Protein AF-A0A7J0EQG4-F1 (afdb_monomer_lite)

Structure (mmCIF, N/CA/C/O backbone):
data_AF-A0A7J0EQG4-F1
#
_entry.id   AF-A0A7J0EQG4-F1
#
loop_
_atom_site.group_PDB
_atom_site.id
_atom_site.type_symbol
_atom_site.label_atom_id
_atom_site.label_alt_id
_atom_site.label_comp_id
_atom_site.label_asym_id
_atom_site.label_entity_id
_atom_site.label_seq_id
_atom_site.pdbx_PDB_ins_code
_atom_site.Cartn_x
_atom_site.Cartn_y
_atom_site.Cartn_z
_atom_site.occupancy
_atom_site.B_iso_or_equiv
_atom_site.auth_seq_id
_atom_site.auth_comp_id
_atom_site.auth_asym_id
_atom_site.auth_atom_id
_atom_site.pdbx_PDB_model_num
ATOM 1 N N . MET A 1 1 ? -15.207 -8.914 6.798 1.00 36.28 1 MET A N 1
ATOM 2 C CA . MET A 1 1 ? -14.571 -8.336 8.001 1.00 36.28 1 MET A CA 1
ATOM 3 C C . MET A 1 1 ? -14.827 -9.300 9.142 1.00 36.28 1 MET A C 1
ATOM 5 O O . MET A 1 1 ? -15.982 -9.476 9.498 1.00 36.28 1 MET A O 1
ATOM 9 N N . GLY A 1 2 ? -13.796 -9.992 9.625 1.00 44.94 2 GLY A N 1
ATOM 10 C CA . GLY A 1 2 ? -13.895 -10.775 10.856 1.00 44.94 2 GLY A CA 1
ATOM 11 C C . GLY A 1 2 ? -13.627 -9.841 12.026 1.00 44.94 2 GLY A C 1
ATOM 12 O O . GLY A 1 2 ? -12.638 -9.114 11.999 1.00 44.94 2 GLY A O 1
ATOM 13 N N . VAL A 1 3 ? -14.530 -9.791 12.998 1.00 43.06 3 VAL A N 1
ATOM 14 C CA . VAL A 1 3 ? -14.283 -9.074 14.251 1.00 43.06 3 VAL A CA 1
ATOM 15 C C . VAL A 1 3 ? -13.386 -9.984 15.086 1.00 43.06 3 VAL A C 1
ATOM 17 O O . VAL A 1 3 ? -13.856 -10.995 15.597 1.00 43.06 3 VAL A O 1
ATOM 20 N N . SER A 1 4 ? -12.089 -9.689 15.123 1.00 55.03 4 SER A N 1
ATOM 21 C CA . SER A 1 4 ? -11.137 -10.343 16.028 1.00 55.03 4 SER A CA 1
ATOM 22 C C . SER A 1 4 ? -11.223 -9.667 17.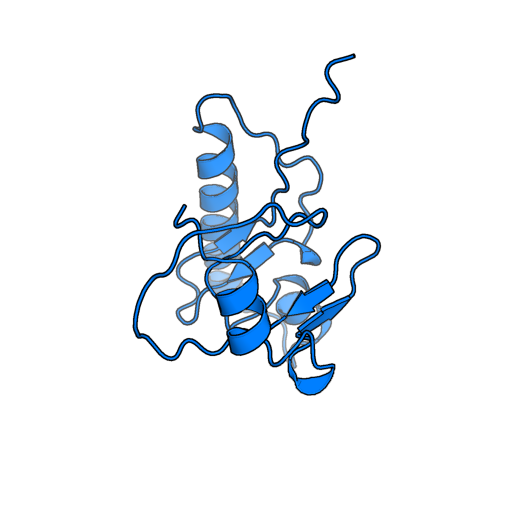393 1.00 55.03 4 SER A C 1
ATOM 24 O O . SER A 1 4 ? -11.378 -8.443 17.449 1.00 55.03 4 SER A O 1
ATOM 26 N N . ASP A 1 5 ? -11.144 -10.440 18.473 1.00 65.94 5 ASP A N 1
ATOM 27 C CA . ASP A 1 5 ? -11.127 -9.872 19.820 1.00 65.94 5 ASP A CA 1
ATOM 28 C C . ASP A 1 5 ? -9.845 -9.049 20.034 1.00 65.94 5 ASP A C 1
ATOM 30 O O . ASP A 1 5 ? -8.777 -9.385 19.516 1.00 65.94 5 ASP A O 1
ATOM 34 N N . TYR A 1 6 ? -9.942 -7.944 20.769 1.00 65.25 6 TYR A N 1
ATOM 35 C CA . TYR A 1 6 ? -8.825 -7.023 20.973 1.00 65.25 6 TYR A CA 1
ATOM 36 C C . TYR A 1 6 ? -7.682 -7.695 21.750 1.00 65.25 6 TYR A C 1
ATOM 38 O O . TYR A 1 6 ? -6.511 -7.491 21.432 1.00 65.25 6 TYR A O 1
ATOM 46 N N . GLU A 1 7 ? -8.020 -8.566 22.703 1.00 65.94 7 GLU A N 1
ATOM 47 C CA . GLU A 1 7 ? -7.050 -9.377 23.447 1.00 65.94 7 GLU A CA 1
ATOM 48 C C . GLU A 1 7 ? -6.329 -10.389 22.540 1.00 65.94 7 GLU A C 1
ATOM 50 O O . GLU A 1 7 ? -5.113 -10.567 22.635 1.00 65.94 7 GLU A O 1
ATOM 55 N N . GLU A 1 8 ? -7.041 -11.006 21.589 1.00 69.62 8 GLU A N 1
ATOM 56 C CA . GLU A 1 8 ? -6.432 -11.900 20.596 1.00 69.62 8 GLU A CA 1
ATOM 57 C C . GLU A 1 8 ? -5.441 -11.133 19.708 1.00 69.62 8 GLU A C 1
ATOM 59 O O . GLU A 1 8 ? -4.361 -11.638 19.382 1.00 69.62 8 GLU A O 1
ATOM 64 N N . LEU A 1 9 ? -5.766 -9.883 19.363 1.00 69.62 9 LEU A N 1
ATOM 65 C CA . LEU A 1 9 ? -4.866 -9.006 18.621 1.00 69.62 9 LEU A CA 1
ATOM 66 C C . LEU A 1 9 ? -3.625 -8.648 19.428 1.00 69.62 9 LEU A C 1
ATOM 68 O O . LEU A 1 9 ? -2.526 -8.750 18.883 1.00 69.62 9 LEU A O 1
ATOM 72 N N . GLU A 1 10 ? -3.772 -8.291 20.705 1.00 71.25 10 GLU A N 1
ATOM 73 C CA . GLU A 1 10 ? -2.644 -8.026 21.601 1.00 71.25 10 GLU A CA 1
ATOM 74 C C . GLU A 1 10 ? -1.714 -9.234 21.693 1.00 71.25 10 GLU A C 1
ATOM 76 O O . GLU A 1 10 ? -0.501 -9.094 21.520 1.00 71.25 10 GLU A O 1
ATOM 81 N N . VAL A 1 11 ? -2.255 -10.440 21.855 1.00 75.88 11 VAL A N 1
ATOM 82 C CA . VAL A 1 11 ? -1.458 -11.673 21.847 1.00 75.88 11 VAL A CA 1
ATOM 83 C C . VAL A 1 11 ? -0.769 -11.876 20.492 1.00 75.88 11 VAL A C 1
ATOM 85 O O . VAL A 1 11 ? 0.446 -12.112 20.440 1.00 75.88 11 VAL A O 1
ATOM 88 N N . ALA A 1 12 ? -1.497 -11.728 19.381 1.00 73.69 12 ALA A N 1
ATOM 89 C CA . ALA A 1 12 ? -0.967 -11.926 18.032 1.00 73.69 12 ALA A CA 1
ATOM 90 C C . ALA A 1 12 ? 0.177 -10.953 17.693 1.00 73.69 12 ALA A C 1
ATOM 92 O O . ALA A 1 12 ? 1.131 -11.339 17.005 1.00 73.69 12 ALA A O 1
ATOM 93 N N . ILE A 1 13 ? 0.119 -9.716 18.195 1.00 73.62 13 ILE A N 1
ATOM 94 C CA . ILE A 1 13 ? 1.150 -8.680 18.006 1.00 73.62 13 ILE A CA 1
ATOM 95 C C . ILE A 1 13 ? 2.123 -8.566 19.195 1.00 73.62 13 ILE A C 1
ATOM 97 O O . ILE A 1 13 ? 2.922 -7.629 19.242 1.00 73.62 13 ILE A O 1
ATOM 101 N N . LYS A 1 14 ? 2.121 -9.538 20.122 1.00 77.44 14 LYS A N 1
ATOM 102 C CA . LYS A 1 14 ? 2.987 -9.579 21.317 1.00 77.44 14 LYS A CA 1
ATOM 103 C C . LYS A 1 14 ? 2.923 -8.286 22.146 1.00 77.44 14 LYS A C 1
ATOM 105 O O . LYS A 1 14 ? 3.953 -7.665 22.396 1.00 77.44 14 LYS A O 1
ATOM 110 N N . ASN A 1 15 ? 1.720 -7.878 22.530 1.00 78.38 15 ASN A N 1
ATOM 111 C CA . ASN A 1 15 ? 1.419 -6.673 23.299 1.00 78.38 15 ASN A CA 1
ATOM 112 C C . ASN A 1 15 ? 2.059 -5.406 22.698 1.00 78.38 15 ASN A C 1
ATOM 114 O O . ASN A 1 15 ? 2.862 -4.721 23.327 1.00 78.38 15 ASN A O 1
ATOM 118 N N . PHE A 1 16 ? 1.775 -5.163 21.415 1.00 74.56 16 PHE A N 1
ATOM 119 C CA . PHE A 1 16 ? 2.311 -4.049 20.620 1.00 74.56 16 PHE A CA 1
ATOM 120 C C . PHE A 1 16 ? 3.847 -3.932 20.652 1.00 74.56 16 PHE A C 1
ATOM 122 O O . PHE A 1 16 ? 4.407 -2.833 20.602 1.00 74.56 16 PHE A O 1
ATOM 129 N N . SER A 1 17 ? 4.547 -5.073 20.706 1.00 75.69 17 SER A N 1
ATOM 130 C CA . SER A 1 17 ? 6.010 -5.111 20.761 1.00 75.69 17 SER A CA 1
ATOM 131 C C . SER A 1 17 ? 6.640 -4.345 19.587 1.00 75.69 17 SER A C 1
ATOM 133 O O . SER A 1 17 ? 6.253 -4.573 18.435 1.00 75.69 17 SER A O 1
ATOM 135 N N . PRO A 1 18 ? 7.691 -3.532 19.823 1.00 79.50 18 PRO A N 1
ATOM 136 C CA . PRO A 1 18 ? 8.458 -2.893 18.753 1.00 79.50 18 PRO A CA 1
ATOM 137 C C . PRO A 1 18 ? 9.000 -3.885 17.715 1.00 79.50 18 PRO A C 1
ATOM 139 O O . PRO A 1 18 ? 9.130 -3.542 16.548 1.00 79.50 18 PRO A O 1
ATOM 142 N N . SER A 1 19 ? 9.244 -5.141 18.109 1.00 81.31 19 SER A N 1
ATOM 143 C CA . SER A 1 19 ? 9.689 -6.211 17.200 1.00 81.31 19 SER A CA 1
ATOM 144 C C . SER A 1 19 ? 8.648 -6.625 16.153 1.00 81.31 19 SER A C 1
ATOM 146 O O . SER A 1 19 ? 8.980 -7.285 15.170 1.00 81.31 19 SER A O 1
ATOM 148 N N . ARG A 1 20 ? 7.374 -6.280 16.369 1.00 77.06 20 ARG A N 1
ATOM 149 C CA . ARG A 1 20 ? 6.274 -6.524 15.430 1.00 77.06 20 ARG A CA 1
ATOM 150 C C . ARG A 1 20 ? 5.933 -5.290 14.602 1.00 77.06 20 ARG A C 1
ATOM 152 O O . ARG A 1 20 ? 5.093 -5.401 13.716 1.00 77.06 20 ARG A O 1
ATOM 159 N N . LEU A 1 21 ? 6.544 -4.139 14.870 1.00 76.25 21 LEU A N 1
ATOM 160 C CA . LEU A 1 21 ? 6.269 -2.900 14.154 1.00 76.25 21 LEU A CA 1
ATOM 161 C C . LEU A 1 21 ? 6.779 -3.003 12.711 1.00 76.25 21 LEU A C 1
ATOM 163 O O . LEU A 1 21 ? 7.964 -3.210 12.474 1.00 76.25 21 LEU A O 1
ATOM 167 N N . ILE A 1 22 ? 5.871 -2.844 11.752 1.00 79.62 22 ILE A N 1
ATOM 168 C CA . ILE A 1 22 ? 6.191 -2.756 10.323 1.00 79.62 22 ILE A CA 1
ATOM 169 C C . ILE A 1 22 ? 6.526 -1.307 9.959 1.00 79.62 22 ILE A C 1
ATOM 171 O O . ILE A 1 22 ? 7.442 -1.056 9.183 1.00 79.62 22 ILE A O 1
ATOM 175 N N . GLY A 1 23 ? 5.802 -0.344 10.535 1.00 70.75 23 GLY A N 1
ATOM 176 C CA . GLY A 1 23 ? 6.033 1.074 10.284 1.00 70.75 23 GLY A CA 1
ATOM 177 C C . GLY A 1 23 ? 5.147 1.983 11.128 1.00 70.75 23 GLY A C 1
ATOM 178 O O . GLY A 1 23 ? 4.124 1.552 11.664 1.00 70.75 23 GLY A O 1
ATOM 179 N N . LYS A 1 24 ? 5.551 3.251 11.240 1.00 66.88 24 LYS A N 1
ATOM 180 C CA . LYS A 1 24 ? 4.774 4.324 11.875 1.00 66.88 24 LYS A CA 1
ATOM 181 C C . LYS A 1 24 ? 4.436 5.390 10.840 1.00 66.88 24 LYS A C 1
ATOM 183 O O . LYS A 1 24 ? 5.341 5.975 10.251 1.00 66.88 24 LYS A O 1
ATOM 188 N N . GLY A 1 25 ? 3.145 5.622 10.627 1.00 61.59 25 GLY A N 1
ATOM 189 C CA . GLY A 1 25 ? 2.626 6.803 9.944 1.00 61.59 25 GLY A CA 1
ATOM 190 C C . GLY A 1 25 ? 2.382 7.951 10.929 1.00 61.59 25 GLY A C 1
ATOM 191 O O . GLY A 1 25 ? 2.643 7.828 12.124 1.00 61.59 25 GLY A O 1
ATOM 192 N N . SER A 1 26 ? 1.841 9.069 10.441 1.00 49.25 26 SER A N 1
ATOM 193 C CA . SER A 1 26 ? 1.521 10.236 11.280 1.00 49.25 26 SER A CA 1
ATOM 194 C C . SER A 1 26 ? 0.387 9.986 12.281 1.00 49.25 26 SER A C 1
ATOM 196 O O . SER A 1 26 ? 0.359 10.613 13.337 1.00 49.25 26 SER A O 1
ATOM 198 N N . HIS A 1 27 ? -0.539 9.074 11.965 1.00 53.66 27 HIS A N 1
ATOM 199 C CA . HIS A 1 27 ? -1.730 8.791 12.778 1.00 53.66 27 HIS A CA 1
ATOM 200 C C . HIS A 1 27 ? -1.890 7.316 13.164 1.00 53.66 27 HIS A C 1
ATOM 202 O O . HIS A 1 27 ? -2.814 6.978 13.898 1.00 53.66 27 HIS A O 1
ATOM 208 N N . GLU A 1 28 ? -1.011 6.431 12.689 1.00 66.94 28 GLU A N 1
ATOM 209 C CA . GLU A 1 28 ? -1.154 4.990 12.887 1.00 66.94 28 GLU A CA 1
ATOM 210 C C . GLU A 1 28 ? 0.195 4.281 12.986 1.00 66.94 28 GLU A C 1
ATOM 212 O O . GLU A 1 28 ? 1.203 4.706 12.425 1.00 66.94 28 GLU A O 1
ATOM 217 N N . SER A 1 29 ? 0.212 3.175 13.722 1.00 72.88 29 SER A N 1
ATOM 218 C CA . SER A 1 29 ? 1.336 2.245 13.774 1.00 72.88 29 SER A CA 1
ATOM 219 C C . SER A 1 29 ? 0.859 0.905 13.233 1.00 72.88 29 SER A C 1
ATOM 221 O O . SER A 1 29 ? -0.170 0.391 13.669 1.00 72.88 29 SER A O 1
ATOM 223 N N . VAL A 1 30 ? 1.592 0.348 12.273 1.00 75.19 30 VAL A N 1
ATOM 224 C CA . VAL A 1 30 ? 1.242 -0.915 11.618 1.00 75.19 30 VAL A CA 1
ATOM 225 C C . VAL A 1 30 ? 2.064 -2.032 12.242 1.00 75.19 30 VAL A C 1
ATOM 227 O O . VAL A 1 30 ? 3.292 -1.954 12.274 1.00 75.19 30 VAL A O 1
ATOM 230 N N . TYR A 1 31 ? 1.396 -3.085 12.709 1.00 78.62 31 TYR A N 1
ATOM 231 C CA . TYR A 1 31 ? 2.030 -4.225 13.371 1.00 78.62 31 TYR A CA 1
ATOM 232 C C . TYR A 1 31 ? 1.776 -5.526 12.611 1.00 78.62 31 TYR A C 1
ATOM 234 O O . TYR A 1 31 ? 0.694 -5.756 12.074 1.00 78.62 31 TYR A O 1
ATOM 242 N N . LYS A 1 32 ? 2.772 -6.413 12.605 1.00 79.94 32 LYS A N 1
ATOM 243 C CA . LYS A 1 32 ? 2.666 -7.771 12.076 1.00 79.94 32 LYS A CA 1
ATOM 244 C C . LYS A 1 32 ? 2.142 -8.711 13.158 1.00 79.94 32 LYS A C 1
ATOM 246 O O . LYS A 1 32 ? 2.847 -8.993 14.127 1.00 79.94 32 LYS A O 1
ATOM 251 N N . GLY A 1 33 ? 0.936 -9.236 12.966 1.00 77.25 33 GLY A N 1
ATOM 252 C CA . GLY A 1 33 ? 0.390 -10.306 13.800 1.00 77.25 33 GLY A CA 1
ATOM 253 C C . GLY A 1 33 ? 0.916 -11.686 13.398 1.00 77.25 33 GLY A C 1
ATOM 254 O O . GLY A 1 33 ? 1.205 -11.940 12.229 1.00 77.25 33 GLY A O 1
ATOM 255 N N . SER A 1 34 ? 1.026 -12.598 14.362 1.00 72.69 34 SER A N 1
ATOM 256 C CA . SER A 1 34 ? 1.162 -14.038 14.116 1.00 72.69 34 SER A CA 1
ATOM 257 C C . SER A 1 34 ? -0.053 -14.753 14.694 1.00 72.69 34 SER A C 1
ATOM 259 O O . SER A 1 34 ? -0.206 -14.778 15.913 1.00 72.69 34 SER A O 1
ATOM 261 N N . SER A 1 35 ? -0.908 -15.322 13.844 1.00 59.94 35 SER A N 1
ATOM 262 C CA . SER A 1 35 ? -2.060 -16.098 14.310 1.00 59.94 35 SER A CA 1
ATOM 263 C C . SER A 1 35 ? -1.587 -17.447 14.863 1.00 59.94 35 SER A C 1
ATOM 265 O O . SER A 1 35 ? -0.880 -18.189 14.180 1.00 59.94 35 SER A O 1
ATOM 267 N N . LYS A 1 36 ? -1.963 -17.761 16.103 1.00 52.03 36 LYS A N 1
ATOM 268 C CA . LYS A 1 36 ? -2.097 -19.138 16.587 1.00 52.03 36 LYS A CA 1
ATOM 269 C C . LYS A 1 36 ? -3.584 -19.322 16.860 1.00 52.03 36 LYS A C 1
ATOM 271 O O . LYS A 1 36 ? -4.110 -18.688 17.763 1.00 52.03 36 LYS A O 1
ATOM 276 N N . THR A 1 37 ? -4.272 -20.121 16.059 1.00 38.09 37 THR A N 1
ATOM 277 C CA . THR A 1 37 ? -5.694 -20.410 16.270 1.00 38.09 37 THR A CA 1
ATOM 278 C C . THR A 1 37 ? -5.880 -21.177 17.583 1.00 38.09 37 THR A C 1
ATOM 280 O O . THR A 1 37 ? -5.257 -22.225 17.733 1.00 38.09 37 THR A O 1
ATOM 283 N N . ALA A 1 38 ? -6.729 -20.692 18.498 1.00 33.91 38 ALA A N 1
ATOM 284 C CA . ALA A 1 38 ? -7.794 -21.482 19.137 1.00 33.91 38 ALA A CA 1
ATOM 285 C C . ALA A 1 38 ? -8.575 -20.684 20.204 1.00 33.91 38 ALA A C 1
ATOM 287 O O . ALA A 1 38 ? -8.009 -20.202 21.182 1.00 33.91 38 ALA A O 1
ATOM 288 N N . SER A 1 39 ? -9.904 -20.757 20.066 1.00 29.1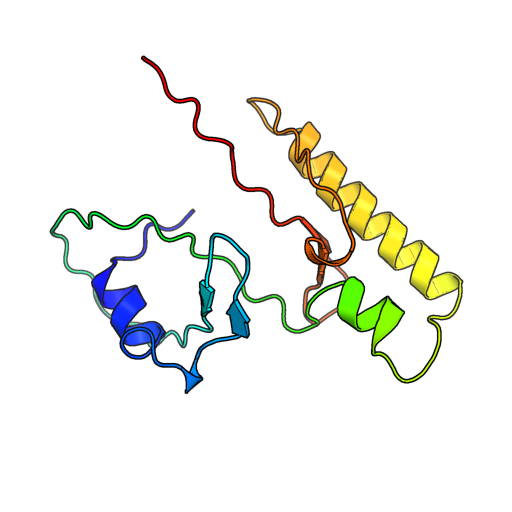2 39 SER A N 1
ATOM 289 C CA . SER A 1 39 ? -10.974 -20.540 21.062 1.00 29.12 39 SER A CA 1
ATOM 290 C C . SER A 1 39 ? -11.350 -19.105 21.464 1.00 29.12 39 SER A C 1
ATOM 292 O O . SER A 1 39 ? -10.637 -18.406 22.171 1.00 29.12 39 SER A O 1
ATOM 294 N N . LEU A 1 40 ? -12.572 -18.759 21.042 1.00 41.22 40 LEU A N 1
ATOM 295 C CA . LEU A 1 40 ? -13.382 -17.589 21.376 1.00 41.22 40 LEU A CA 1
ATOM 296 C C . LEU A 1 40 ? -13.624 -17.438 22.885 1.00 41.22 40 LEU A C 1
ATOM 298 O O . LEU A 1 40 ? -14.069 -18.382 23.537 1.00 41.22 40 LEU A O 1
ATOM 302 N N . SER A 1 41 ? -13.544 -16.206 23.380 1.00 29.58 41 SER A N 1
ATOM 303 C CA . SER A 1 41 ? -14.397 -15.731 24.469 1.00 29.58 41 SER A 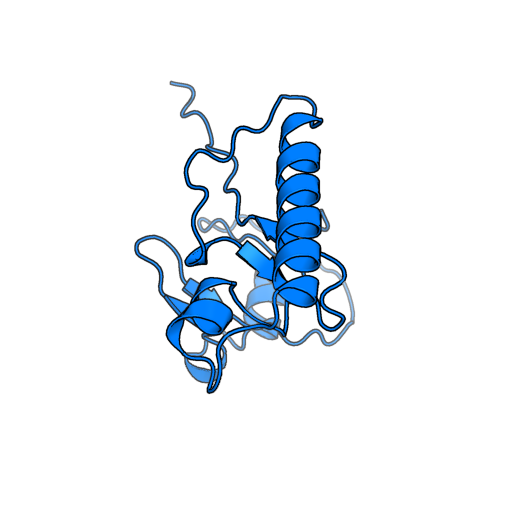CA 1
ATOM 304 C C . SER A 1 41 ? -14.798 -14.289 24.178 1.00 29.58 41 SER A C 1
ATOM 306 O O . SER A 1 41 ? -13.957 -13.467 23.863 1.00 29.58 41 SER A O 1
ATOM 308 N N . ARG A 1 42 ? -16.098 -13.983 24.248 1.00 41.94 42 ARG A N 1
ATOM 309 C CA . ARG A 1 42 ? -16.592 -12.596 24.265 1.00 41.94 42 ARG A CA 1
ATOM 310 C C . ARG A 1 42 ? -16.182 -11.957 25.589 1.00 41.94 42 ARG A C 1
ATOM 312 O O . ARG A 1 42 ? -16.421 -12.595 26.612 1.00 41.94 42 ARG A O 1
ATOM 319 N N . HIS A 1 43 ? -15.759 -10.695 25.575 1.00 34.31 43 HIS A N 1
ATOM 320 C CA . HIS A 1 43 ? -16.401 -9.549 26.250 1.00 34.31 43 HIS A CA 1
ATOM 321 C C . HIS A 1 43 ? -15.470 -8.322 26.224 1.00 34.31 43 HIS A C 1
ATOM 323 O O . HIS A 1 43 ? -14.304 -8.436 26.562 1.00 34.31 43 HIS A O 1
ATOM 329 N N . GLY A 1 44 ? -16.031 -7.128 25.986 1.00 34.28 44 GLY A N 1
ATOM 330 C CA . GLY A 1 44 ? -15.470 -5.881 26.531 1.00 34.28 44 GLY A CA 1
ATOM 331 C C . GLY A 1 44 ? -14.975 -4.839 25.524 1.00 34.28 44 GLY A C 1
ATOM 332 O O . GLY A 1 44 ? -14.137 -5.091 24.673 1.00 34.28 44 GLY A O 1
ATOM 333 N N . TYR A 1 45 ? -15.511 -3.625 25.662 1.00 40.41 45 TYR A N 1
ATOM 334 C CA . TYR A 1 45 ? -15.206 -2.414 24.896 1.00 40.41 45 TYR A CA 1
ATOM 335 C C . TYR A 1 45 ? -13.729 -1.978 25.008 1.00 40.41 45 TYR A C 1
ATOM 337 O O . TYR A 1 45 ? -13.290 -1.581 26.087 1.00 40.41 45 TYR A O 1
ATOM 345 N N . ALA A 1 46 ? -13.003 -1.897 23.887 1.00 43.66 46 ALA A N 1
ATOM 346 C CA . ALA A 1 46 ? -11.716 -1.198 23.819 1.00 43.66 46 ALA A CA 1
ATOM 347 C C . ALA A 1 46 ? -11.895 0.237 23.279 1.00 43.66 46 ALA A C 1
ATOM 349 O O . ALA A 1 46 ? -12.453 0.451 22.204 1.00 43.66 46 ALA A O 1
ATOM 350 N N . LYS A 1 47 ? -11.379 1.238 24.010 1.00 53.09 47 LYS A N 1
ATOM 351 C CA . LYS A 1 47 ? -11.325 2.669 23.619 1.00 53.09 47 LYS A CA 1
ATOM 352 C C . LYS A 1 47 ? -10.476 2.952 22.365 1.00 53.09 47 LYS A C 1
ATOM 354 O O . LYS A 1 47 ? -10.452 4.084 21.890 1.00 53.09 47 LYS A O 1
ATOM 359 N N . ASN A 1 48 ? -9.798 1.944 21.826 1.00 57.94 48 ASN A N 1
ATOM 360 C CA . ASN A 1 48 ? -8.868 2.056 20.712 1.00 57.94 48 ASN A CA 1
ATOM 361 C C . ASN A 1 48 ? -9.448 1.325 19.493 1.00 57.94 48 ASN A C 1
ATOM 363 O O . ASN A 1 48 ? -9.883 0.182 19.596 1.00 57.94 48 ASN A O 1
ATOM 367 N N . LYS A 1 49 ? -9.488 1.986 18.333 1.00 63.06 49 LYS A N 1
ATOM 368 C CA . LYS A 1 49 ? -9.949 1.375 17.077 1.00 63.06 49 LYS A CA 1
ATOM 369 C C . LYS A 1 49 ? -8.756 0.718 16.386 1.00 63.06 49 LYS A C 1
ATOM 371 O O . LYS A 1 49 ? -7.780 1.403 16.099 1.00 63.06 49 LYS A O 1
ATOM 376 N N . VAL A 1 50 ? -8.848 -0.577 16.092 1.00 66.00 50 VAL A N 1
ATOM 377 C CA . VAL A 1 50 ? -7.830 -1.315 15.325 1.00 66.00 50 VAL A CA 1
ATOM 378 C C . VAL A 1 50 ? -8.437 -1.821 14.027 1.00 66.00 50 VAL A C 1
ATOM 380 O O . VAL A 1 50 ? -9.570 -2.300 14.003 1.00 66.00 50 VAL A O 1
ATOM 383 N N . LEU A 1 51 ? -7.669 -1.710 12.944 1.00 69.19 51 LEU A N 1
ATOM 384 C CA . LEU A 1 51 ? -8.004 -2.278 11.647 1.00 69.19 51 LEU A CA 1
ATOM 385 C C . LEU A 1 51 ? -7.126 -3.506 11.398 1.00 69.19 51 LEU A C 1
ATOM 387 O O . LEU A 1 51 ? -5.908 -3.397 11.272 1.00 69.19 51 LEU A O 1
ATOM 391 N N . VAL A 1 52 ? -7.754 -4.677 11.315 1.00 72.81 52 VAL A N 1
ATOM 392 C CA . VAL A 1 52 ? -7.075 -5.933 10.978 1.00 72.81 52 VAL A CA 1
ATOM 393 C C . VAL A 1 52 ? -7.188 -6.155 9.479 1.00 72.81 52 VAL A C 1
ATOM 395 O O . VAL A 1 52 ? -8.290 -6.186 8.928 1.00 72.81 52 VAL A O 1
ATOM 398 N N . MET A 1 53 ? -6.047 -6.311 8.815 1.00 74.69 53 MET A N 1
ATOM 399 C CA . MET A 1 53 ? -5.979 -6.543 7.377 1.00 74.69 53 MET A CA 1
ATOM 400 C C . MET A 1 53 ? -5.087 -7.732 7.059 1.00 74.69 53 MET A C 1
ATOM 402 O O . MET A 1 53 ? -4.186 -8.093 7.813 1.00 74.69 53 MET A O 1
ATOM 406 N N . GLU A 1 54 ? -5.332 -8.304 5.889 1.00 80.00 54 GLU A N 1
ATOM 407 C CA . GLU A 1 54 ? -4.429 -9.266 5.278 1.00 80.00 54 GLU A CA 1
ATOM 408 C C . GLU A 1 54 ? -3.036 -8.660 5.071 1.00 80.00 54 GLU A C 1
ATOM 410 O O . GLU A 1 54 ? -2.890 -7.505 4.661 1.00 80.00 54 GLU A O 1
ATOM 415 N N . HIS A 1 55 ? -2.013 -9.458 5.359 1.00 83.00 55 HIS A N 1
ATOM 416 C CA . HIS A 1 55 ? -0.625 -9.056 5.206 1.00 83.00 55 HIS A CA 1
ATOM 417 C C . HIS A 1 55 ? -0.216 -9.076 3.728 1.00 83.00 55 HIS A C 1
ATOM 419 O O . HIS A 1 55 ? -0.291 -10.115 3.080 1.00 83.00 55 HIS A O 1
ATOM 425 N N . MET A 1 56 ? 0.289 -7.944 3.235 1.00 87.12 56 MET A N 1
ATOM 426 C CA . MET A 1 56 ? 0.798 -7.762 1.873 1.00 87.12 56 MET A CA 1
ATOM 427 C C . MET A 1 56 ? 2.337 -7.822 1.881 1.00 87.12 56 MET A C 1
ATOM 429 O O . MET A 1 56 ? 2.986 -6.814 2.174 1.00 87.12 56 MET A O 1
ATOM 433 N N . PRO A 1 57 ? 2.954 -8.999 1.649 1.00 87.31 57 PRO A N 1
ATOM 434 C CA . PRO A 1 57 ? 4.370 -9.227 1.944 1.00 87.31 57 PRO A CA 1
ATOM 435 C C . PRO A 1 57 ? 5.334 -8.485 1.017 1.00 87.31 57 PRO A C 1
ATOM 437 O O . PRO A 1 57 ? 6.475 -8.268 1.412 1.00 87.31 57 PRO A O 1
ATOM 440 N N . ASN A 1 58 ? 4.889 -8.072 -0.173 1.00 88.88 58 ASN A N 1
ATOM 441 C CA . ASN A 1 58 ? 5.715 -7.310 -1.110 1.00 88.88 58 ASN A CA 1
ATOM 442 C C . ASN A 1 58 ? 5.752 -5.806 -0.797 1.00 88.88 58 ASN A C 1
ATOM 444 O O . ASN A 1 58 ? 6.398 -5.039 -1.508 1.00 88.88 58 ASN A O 1
ATOM 448 N N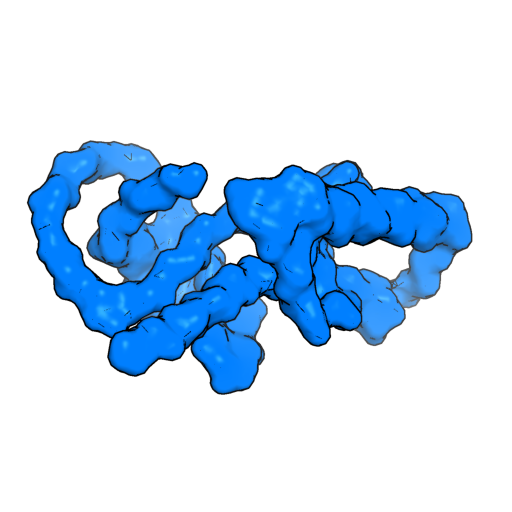 . GLY A 1 59 ? 5.106 -5.382 0.293 1.00 87.44 59 GLY A N 1
ATOM 449 C CA . GLY A 1 59 ? 5.191 -4.015 0.785 1.00 87.44 59 GLY A CA 1
ATOM 450 C C . GLY A 1 59 ? 4.515 -3.010 -0.143 1.00 87.44 59 GLY A C 1
ATOM 451 O O . GLY A 1 59 ? 3.543 -3.332 -0.830 1.00 87.44 59 GLY A O 1
ATOM 452 N N . THR A 1 60 ? 5.000 -1.768 -0.106 1.00 90.25 60 THR A N 1
ATOM 453 C CA . THR A 1 60 ? 4.386 -0.637 -0.809 1.00 90.25 60 THR A CA 1
ATOM 454 C C . THR A 1 60 ? 5.004 -0.406 -2.188 1.00 90.25 60 THR A C 1
ATOM 456 O O . THR A 1 60 ? 6.188 -0.669 -2.411 1.00 90.25 60 THR A O 1
ATOM 459 N N . LEU A 1 61 ? 4.233 0.189 -3.104 1.00 91.12 61 LEU A N 1
ATOM 460 C CA . LEU A 1 61 ? 4.745 0.668 -4.391 1.00 91.12 61 LEU A CA 1
ATOM 461 C C . LEU A 1 61 ? 5.899 1.667 -4.201 1.00 91.12 61 LEU A C 1
ATOM 463 O O . LEU A 1 61 ? 6.816 1.705 -5.010 1.00 91.12 61 LEU A O 1
ATOM 467 N N . HIS A 1 62 ? 5.880 2.458 -3.124 1.00 90.19 62 HIS A N 1
ATOM 468 C CA . HIS A 1 62 ? 6.956 3.399 -2.810 1.00 90.19 62 HIS A CA 1
ATOM 469 C C . HIS A 1 62 ? 8.313 2.699 -2.649 1.00 90.19 62 HIS A C 1
ATOM 471 O O . HIS A 1 62 ? 9.301 3.145 -3.226 1.00 90.19 62 HIS A O 1
ATOM 477 N N . VAL A 1 63 ? 8.360 1.585 -1.910 1.00 87.38 63 VAL A N 1
ATOM 478 C CA . VAL A 1 63 ? 9.599 0.806 -1.746 1.00 87.38 63 VAL A CA 1
ATOM 479 C C . VAL A 1 63 ? 10.069 0.271 -3.096 1.00 87.38 63 VAL A C 1
ATOM 481 O O . VAL A 1 63 ? 11.249 0.392 -3.419 1.00 87.38 63 VAL A O 1
ATOM 484 N N . LEU A 1 64 ? 9.145 -0.250 -3.909 1.00 86.88 64 LEU A N 1
ATOM 485 C CA . LEU A 1 64 ? 9.470 -0.763 -5.239 1.00 86.88 64 LEU A CA 1
ATOM 486 C C . LEU A 1 64 ? 10.078 0.316 -6.149 1.00 86.88 64 LEU A C 1
ATOM 488 O O . LEU A 1 64 ? 11.069 0.047 -6.818 1.00 86.88 64 LEU A O 1
ATOM 492 N N . LEU A 1 65 ? 9.504 1.522 -6.162 1.00 86.81 65 LEU A N 1
ATOM 493 C CA . LEU A 1 65 ? 9.913 2.597 -7.072 1.00 86.81 65 LEU A CA 1
ATOM 494 C C . LEU A 1 65 ? 11.167 3.359 -6.621 1.00 86.81 65 LEU A C 1
ATOM 496 O O . LEU A 1 65 ? 11.872 3.898 -7.470 1.00 86.81 65 LEU A O 1
ATOM 500 N N . HIS A 1 66 ? 11.429 3.456 -5.313 1.00 85.81 66 HIS A N 1
ATOM 501 C CA . HIS A 1 66 ? 12.461 4.362 -4.784 1.00 85.81 66 HIS A CA 1
ATOM 502 C C . HIS A 1 66 ? 13.607 3.674 -4.038 1.00 85.81 66 HIS A C 1
ATOM 504 O O . HIS A 1 66 ? 14.661 4.280 -3.875 1.00 85.81 66 HIS A O 1
ATOM 510 N N . VAL A 1 67 ? 13.412 2.442 -3.560 1.00 82.56 67 VAL A N 1
ATOM 511 C CA . VAL A 1 67 ? 14.400 1.722 -2.730 1.00 82.56 67 VAL A CA 1
ATOM 512 C C . VAL A 1 67 ? 14.926 0.466 -3.436 1.00 82.56 67 VAL A C 1
ATOM 514 O O . VAL A 1 67 ? 15.976 -0.060 -3.072 1.00 82.56 67 VAL A O 1
ATOM 517 N N . GLY A 1 68 ? 14.217 -0.022 -4.459 1.00 70.06 68 GLY A N 1
ATOM 518 C CA . GLY A 1 68 ? 14.602 -1.202 -5.228 1.00 70.06 68 GLY A CA 1
ATOM 519 C C . GLY A 1 68 ? 15.921 -1.027 -6.002 1.00 70.06 68 GLY A C 1
ATOM 520 O O . GLY A 1 68 ? 16.230 0.072 -6.459 1.00 70.06 68 GLY A O 1
ATOM 521 N N . PRO A 1 69 ? 16.698 -2.110 -6.200 1.00 66.94 69 PRO A N 1
ATOM 522 C CA . PRO A 1 69 ? 18.029 -2.036 -6.806 1.00 66.94 69 PRO A CA 1
ATOM 523 C C . PRO A 1 69 ? 18.023 -1.743 -8.317 1.00 66.94 69 PRO A C 1
ATOM 525 O O . PRO A 1 69 ? 19.083 -1.486 -8.876 1.00 66.94 69 PRO A O 1
ATOM 528 N N . THR A 1 70 ? 16.866 -1.782 -8.993 1.00 68.31 70 THR A N 1
ATOM 529 C CA . THR A 1 70 ? 16.742 -1.487 -10.433 1.00 68.31 70 THR A CA 1
ATOM 530 C C . THR A 1 70 ? 15.349 -0.953 -10.792 1.00 68.31 70 THR A C 1
ATOM 532 O O . THR A 1 70 ? 14.371 -1.364 -10.161 1.00 68.31 70 THR A O 1
ATOM 535 N N . PRO A 1 71 ? 15.233 -0.078 -11.814 1.00 72.81 71 PRO A N 1
ATOM 536 C CA . PRO A 1 71 ? 13.948 0.299 -12.392 1.00 72.81 71 PRO A CA 1
ATOM 537 C C . PRO A 1 71 ? 13.183 -0.931 -12.884 1.00 72.81 71 PRO A C 1
ATOM 539 O O . PRO A 1 71 ? 13.757 -1.854 -13.467 1.00 72.81 71 PRO A O 1
ATOM 542 N N . THR A 1 72 ? 11.876 -0.935 -12.668 1.00 78.12 72 THR A N 1
ATOM 543 C CA . THR A 1 72 ? 10.989 -1.984 -13.158 1.00 78.12 72 THR A CA 1
ATOM 544 C C . THR A 1 72 ? 10.925 -1.964 -14.692 1.00 78.12 72 THR A C 1
ATOM 546 O O . THR A 1 72 ? 10.839 -0.900 -15.301 1.00 78.12 72 THR A O 1
ATOM 549 N N . PRO A 1 73 ? 10.972 -3.127 -15.369 1.00 86.00 73 PRO A N 1
ATOM 550 C CA . PRO A 1 73 ? 10.761 -3.181 -16.812 1.00 86.00 73 PRO A CA 1
ATOM 551 C C . PRO A 1 73 ? 9.357 -2.691 -17.192 1.00 86.00 73 PRO A C 1
ATOM 553 O O . PRO A 1 73 ? 8.384 -3.027 -16.520 1.00 86.00 73 PRO A O 1
ATOM 556 N N . TRP A 1 74 ? 9.209 -2.008 -18.328 1.00 88.06 74 TRP A N 1
ATOM 557 C CA . TRP A 1 74 ? 7.916 -1.461 -18.772 1.00 88.06 74 TRP A CA 1
ATOM 558 C C . TRP A 1 74 ? 6.729 -2.455 -18.786 1.00 88.06 74 TRP A C 1
ATOM 560 O O . TRP A 1 74 ? 5.629 -2.091 -18.351 1.00 88.06 74 TRP A O 1
ATOM 570 N N . PRO A 1 75 ? 6.895 -3.730 -19.213 1.00 91.06 75 PRO A N 1
ATOM 571 C CA . PRO A 1 75 ? 5.812 -4.713 -19.120 1.00 91.06 75 PRO A CA 1
ATOM 572 C C . PRO A 1 75 ? 5.324 -4.922 -17.682 1.00 91.06 75 PRO A C 1
ATOM 574 O O . PRO A 1 75 ? 4.131 -5.112 -17.437 1.00 91.06 75 PRO A O 1
ATOM 577 N N . ARG A 1 76 ? 6.245 -4.846 -16.717 1.00 88.31 76 ARG A N 1
ATOM 578 C CA . ARG A 1 76 ? 5.933 -4.952 -15.299 1.00 88.31 76 ARG A CA 1
ATOM 579 C C . ARG A 1 76 ? 5.180 -3.724 -14.803 1.00 88.31 76 ARG A C 1
ATOM 581 O O . ARG A 1 76 ? 4.169 -3.891 -14.128 1.00 88.31 76 ARG A O 1
ATOM 588 N N . ASP A 1 77 ? 5.603 -2.524 -15.182 1.00 89.25 77 ASP A N 1
ATOM 589 C CA . ASP A 1 77 ? 4.901 -1.286 -14.814 1.00 89.25 77 ASP A CA 1
ATOM 590 C C . ASP A 1 77 ? 3.462 -1.274 -15.308 1.00 89.25 77 ASP A C 1
ATOM 592 O O . ASP A 1 77 ? 2.542 -0.934 -14.565 1.00 89.25 77 ASP A O 1
ATOM 596 N N . THR A 1 78 ? 3.254 -1.735 -16.540 1.00 92.44 78 THR A N 1
ATOM 597 C CA . THR A 1 78 ? 1.919 -1.842 -17.132 1.00 92.44 78 THR A CA 1
ATOM 598 C C . THR A 1 78 ? 1.035 -2.799 -16.327 1.00 92.44 78 THR A C 1
ATOM 600 O O . THR A 1 78 ? -0.126 -2.497 -16.040 1.00 92.44 78 THR A O 1
ATOM 603 N N . GLN A 1 79 ? 1.586 -3.939 -15.896 1.00 92.25 79 GLN A N 1
ATOM 604 C CA . GLN A 1 79 ? 0.874 -4.883 -15.037 1.00 92.25 79 GLN A CA 1
ATOM 605 C C . GLN A 1 79 ? 0.531 -4.262 -13.675 1.00 92.25 79 GLN A C 1
ATOM 607 O O . GLN A 1 79 ? -0.600 -4.403 -13.211 1.00 92.25 79 GLN A O 1
ATOM 612 N N . LEU A 1 80 ? 1.474 -3.557 -13.043 1.00 92.00 80 LEU A N 1
ATOM 613 C CA . LEU A 1 80 ? 1.250 -2.892 -11.757 1.00 92.00 80 LEU A CA 1
ATOM 614 C C . LEU A 1 80 ? 0.167 -1.813 -11.875 1.00 92.00 80 LEU A C 1
ATOM 616 O O . LEU A 1 80 ? -0.758 -1.791 -11.063 1.00 92.00 80 LEU A O 1
ATOM 620 N N . ALA A 1 81 ? 0.222 -0.979 -12.917 1.00 93.81 81 ALA A N 1
ATOM 621 C CA . ALA A 1 81 ? -0.784 0.041 -13.201 1.00 93.81 81 ALA A CA 1
ATOM 622 C C . ALA A 1 81 ? -2.183 -0.568 -13.367 1.00 93.81 81 ALA A C 1
ATOM 624 O O . ALA A 1 81 ? -3.152 -0.063 -12.792 1.00 93.81 81 ALA A O 1
ATOM 625 N N . LEU A 1 82 ? -2.292 -1.701 -14.072 1.00 95.50 82 LEU A N 1
ATOM 626 C CA . LEU A 1 82 ? -3.551 -2.430 -14.195 1.00 95.50 82 LEU A CA 1
ATOM 627 C C . LEU A 1 82 ? -4.074 -2.885 -12.825 1.00 95.50 82 LEU A C 1
ATOM 629 O O . LEU A 1 82 ? -5.249 -2.670 -12.527 1.00 95.50 82 LEU A O 1
ATOM 633 N N . GLN A 1 83 ? -3.230 -3.462 -11.966 1.00 94.31 83 GLN A N 1
ATOM 634 C CA . GLN A 1 83 ? -3.678 -3.888 -10.635 1.00 94.31 83 GLN A CA 1
ATOM 635 C C . GLN A 1 83 ? -4.109 -2.709 -9.759 1.00 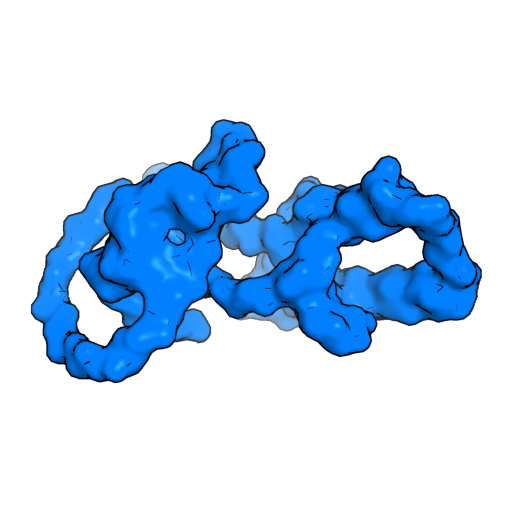94.31 83 GLN A C 1
ATOM 637 O O . GLN A 1 83 ? -5.129 -2.792 -9.076 1.00 94.31 83 GLN A O 1
ATOM 642 N N . ILE A 1 84 ? -3.387 -1.590 -9.818 1.00 94.62 84 ILE A N 1
ATOM 643 C CA . ILE A 1 84 ? -3.743 -0.362 -9.097 1.00 94.62 84 ILE A CA 1
ATOM 644 C C . ILE A 1 84 ? -5.096 0.164 -9.584 1.00 94.62 84 ILE A C 1
ATOM 646 O O . ILE A 1 84 ? -5.959 0.485 -8.768 1.00 94.62 84 ILE A O 1
ATOM 650 N N . SER A 1 85 ? -5.321 0.192 -10.901 1.00 95.12 85 SER A N 1
ATOM 651 C CA . SER A 1 85 ? -6.596 0.638 -11.473 1.00 95.12 85 SER A CA 1
ATOM 652 C C . SER A 1 85 ? -7.772 -0.222 -10.999 1.00 95.12 85 SER A C 1
ATOM 654 O O . SER A 1 85 ? -8.817 0.317 -10.639 1.00 95.12 85 SER A O 1
ATOM 656 N N . ARG A 1 86 ? -7.582 -1.546 -10.900 1.00 94.88 86 ARG A N 1
ATOM 657 C CA . ARG A 1 86 ? -8.583 -2.483 -10.368 1.00 94.88 86 ARG A CA 1
ATOM 658 C C . ARG A 1 86 ? -8.855 -2.246 -8.887 1.00 94.88 86 ARG A C 1
ATOM 660 O O . ARG A 1 86 ? -10.011 -2.269 -8.480 1.00 94.88 86 ARG A O 1
ATOM 667 N N . ALA A 1 87 ? -7.822 -1.973 -8.092 1.00 91.06 87 ALA A N 1
ATOM 668 C CA . ALA A 1 87 ? -7.980 -1.651 -6.676 1.00 91.06 87 ALA A CA 1
ATOM 669 C C . ALA A 1 87 ? -8.807 -0.370 -6.470 1.00 91.06 87 ALA A C 1
ATOM 671 O O . ALA A 1 87 ? -9.706 -0.339 -5.632 1.00 91.06 87 ALA A O 1
ATOM 672 N N . VAL A 1 88 ? -8.550 0.670 -7.269 1.00 92.00 88 VAL A N 1
ATOM 673 C CA . VAL A 1 88 ? -9.318 1.926 -7.230 1.00 92.00 88 VAL A CA 1
ATOM 674 C C . VAL A 1 88 ? -10.746 1.717 -7.734 1.00 92.00 88 VAL A C 1
ATOM 676 O O . VAL A 1 88 ? -11.695 2.166 -7.094 1.00 92.00 88 VAL A O 1
ATOM 679 N N . GLN A 1 89 ? -10.919 0.989 -8.841 1.00 93.69 89 GLN A N 1
ATOM 680 C CA . GLN A 1 89 ? -12.236 0.632 -9.369 1.00 93.69 89 GLN A CA 1
ATOM 681 C C . GLN A 1 89 ? -13.071 -0.114 -8.323 1.00 93.69 89 GLN A C 1
ATOM 683 O O . GLN A 1 89 ? -14.237 0.220 -8.138 1.00 93.69 89 GLN A O 1
ATOM 688 N N . PHE A 1 90 ? -12.474 -1.070 -7.609 1.00 91.06 90 PHE A N 1
ATOM 689 C CA . PHE A 1 90 ? -13.144 -1.818 -6.549 1.00 91.06 90 PHE A CA 1
ATOM 690 C C . PHE A 1 90 ? -13.697 -0.897 -5.449 1.00 91.06 90 PHE A C 1
ATOM 692 O O . PHE A 1 90 ? -14.837 -1.067 -5.022 1.00 91.06 90 PHE A O 1
ATOM 699 N N . LEU A 1 91 ? -12.935 0.121 -5.028 1.00 87.19 91 LEU A N 1
ATOM 700 C CA . LEU A 1 91 ? -13.422 1.123 -4.070 1.00 87.19 91 LEU A CA 1
ATOM 701 C C . LEU A 1 91 ? -14.588 1.940 -4.643 1.00 87.19 91 LEU A C 1
ATOM 703 O O . LEU A 1 91 ? -15.579 2.183 -3.955 1.00 87.19 91 LEU A O 1
ATOM 707 N N . HIS A 1 92 ? -14.488 2.338 -5.911 1.00 91.56 92 HIS A N 1
ATOM 708 C CA . HIS A 1 92 ? -15.511 3.149 -6.570 1.00 91.56 92 HIS A CA 1
ATOM 709 C C . HIS A 1 92 ? -16.803 2.378 -6.884 1.00 91.56 92 HIS A C 1
ATOM 711 O O . HIS A 1 92 ? -17.858 2.985 -7.030 1.00 91.56 92 HIS A O 1
ATOM 717 N N . GLN A 1 93 ? -16.737 1.051 -6.969 1.00 92.69 93 GLN A N 1
ATOM 718 C CA . GLN A 1 93 ? -17.903 0.182 -7.146 1.00 92.69 93 GLN A CA 1
ATOM 719 C C . GLN A 1 93 ? -18.597 -0.171 -5.823 1.00 92.69 93 GLN A C 1
ATOM 721 O O . GLN A 1 93 ? -19.674 -0.766 -5.838 1.00 92.69 93 GLN A O 1
ATOM 726 N N . ALA A 1 94 ? -18.002 0.175 -4.678 1.00 87.88 94 ALA A N 1
ATOM 727 C CA . ALA A 1 94 ? -18.616 -0.067 -3.381 1.00 87.88 94 ALA A CA 1
ATOM 728 C C . ALA A 1 94 ? -19.901 0.757 -3.207 1.00 87.88 94 ALA A C 1
ATOM 730 O O . ALA A 1 94 ? -20.020 1.873 -3.712 1.00 87.88 94 ALA A O 1
ATOM 731 N N . ASN A 1 95 ? -20.851 0.222 -2.437 1.00 85.00 95 ASN A N 1
ATOM 732 C CA . ASN A 1 95 ? -22.047 0.943 -2.019 1.00 85.00 95 ASN A CA 1
ATOM 733 C C . ASN A 1 95 ? -22.138 0.956 -0.481 1.00 85.00 95 ASN A C 1
ATOM 735 O O . ASN A 1 95 ? -22.281 -0.112 0.121 1.00 85.00 95 ASN A O 1
ATOM 739 N N . PRO A 1 96 ? -22.051 2.127 0.176 1.00 85.94 96 PRO A N 1
ATOM 740 C CA . PRO A 1 96 ? -21.884 3.456 -0.420 1.00 85.94 96 PRO A CA 1
ATOM 741 C C . PRO A 1 96 ? -20.508 3.643 -1.079 1.00 85.94 96 PRO A C 1
ATOM 743 O O . PRO A 1 96 ? -19.535 3.011 -0.665 1.00 85.94 96 PRO A O 1
ATOM 746 N N . LEU A 1 97 ? -20.448 4.538 -2.073 1.00 83.94 97 LEU A N 1
ATOM 747 C CA . LEU A 1 97 ? -19.232 4.893 -2.813 1.00 83.94 97 LEU A CA 1
ATOM 748 C C . LEU A 1 97 ? -18.074 5.213 -1.858 1.00 83.94 97 LEU A C 1
ATOM 750 O O . LEU A 1 97 ? -18.200 6.078 -0.987 1.00 83.94 97 LEU A O 1
ATOM 754 N N . VAL A 1 98 ? -16.923 4.565 -2.057 1.00 85.50 98 VAL A N 1
ATOM 755 C CA . VAL A 1 98 ? -15.704 4.845 -1.290 1.00 85.50 98 VAL A CA 1
ATOM 756 C C . VAL A 1 98 ? -14.734 5.652 -2.144 1.00 85.50 98 VAL A C 1
ATOM 758 O O . VAL A 1 98 ? -14.154 5.139 -3.093 1.00 85.50 98 VAL A O 1
ATOM 761 N N . ILE A 1 99 ? -14.508 6.913 -1.775 1.00 84.56 99 ILE A N 1
ATOM 762 C CA . ILE A 1 99 ? -13.496 7.775 -2.401 1.00 84.56 99 ILE A CA 1
ATOM 763 C C . ILE A 1 99 ? -12.223 7.730 -1.546 1.00 84.56 99 ILE A C 1
ATOM 765 O O . ILE A 1 99 ? -12.261 8.134 -0.386 1.00 84.56 99 ILE A O 1
ATOM 769 N N . HIS A 1 100 ? -11.096 7.281 -2.111 1.00 86.44 100 HIS A N 1
ATOM 770 C CA . HIS A 1 100 ? -9.834 7.102 -1.369 1.00 86.44 100 HIS A CA 1
ATOM 771 C C . HIS A 1 100 ? -9.218 8.420 -0.859 1.00 86.44 100 HIS A C 1
ATOM 773 O O . HIS A 1 100 ? -8.692 8.470 0.248 1.00 86.44 100 HIS A O 1
ATOM 779 N N . ARG A 1 101 ? -9.262 9.487 -1.671 1.00 84.31 101 ARG A N 1
ATOM 780 C CA . ARG A 1 101 ? -8.728 10.849 -1.409 1.00 84.31 101 ARG A CA 1
ATOM 781 C C . ARG A 1 101 ? -7.211 10.998 -1.210 1.00 84.31 101 ARG A C 1
ATOM 783 O O . ARG A 1 101 ? -6.707 12.087 -1.433 1.00 84.31 101 ARG A O 1
ATOM 790 N N . ASP A 1 102 ? -6.489 9.938 -0.856 1.00 84.75 102 ASP A N 1
ATOM 791 C CA . ASP A 1 102 ? -5.022 9.966 -0.661 1.00 84.75 102 ASP A CA 1
ATOM 792 C C . ASP A 1 102 ? -4.292 8.884 -1.485 1.00 84.75 102 ASP A C 1
ATOM 794 O O . ASP A 1 102 ? -3.603 8.014 -0.948 1.00 84.75 102 ASP A O 1
ATOM 798 N N . ILE A 1 103 ? -4.520 8.854 -2.803 1.00 88.50 103 ILE A N 1
ATOM 799 C CA . ILE A 1 103 ? -3.857 7.882 -3.689 1.00 88.50 103 ILE A CA 1
ATOM 800 C C . ILE A 1 103 ? -2.404 8.320 -3.903 1.00 88.50 103 ILE A C 1
ATOM 802 O O . ILE A 1 103 ? -2.136 9.297 -4.598 1.00 88.50 103 ILE A O 1
ATOM 806 N N . LYS A 1 104 ? -1.466 7.567 -3.322 1.00 89.12 104 LYS A N 1
ATOM 807 C CA . LYS A 1 104 ? -0.012 7.747 -3.465 1.00 89.12 104 LYS A CA 1
ATOM 808 C C . LYS A 1 104 ? 0.716 6.409 -3.345 1.00 89.12 104 LYS A C 1
ATOM 810 O O . LYS A 1 104 ? 0.178 5.466 -2.767 1.00 89.12 104 LYS A O 1
ATOM 815 N N . SER A 1 105 ? 1.955 6.329 -3.835 1.00 90.25 105 SER A N 1
ATOM 816 C CA . SER A 1 105 ? 2.737 5.079 -3.872 1.00 90.25 105 SER A CA 1
ATOM 817 C C . SER A 1 105 ? 2.947 4.433 -2.493 1.00 90.25 105 SER A C 1
ATOM 819 O O . SER A 1 105 ? 3.013 3.211 -2.390 1.00 90.25 105 SER A O 1
ATOM 821 N N . ALA A 1 106 ? 2.983 5.223 -1.417 1.00 87.50 106 ALA A N 1
ATOM 822 C CA . ALA A 1 106 ? 3.093 4.712 -0.049 1.00 87.50 106 ALA A CA 1
ATOM 823 C C . ALA A 1 106 ? 1.825 3.988 0.450 1.00 87.50 106 ALA A C 1
ATOM 825 O O . ALA A 1 106 ? 1.919 3.161 1.351 1.00 87.50 106 ALA A O 1
ATOM 826 N N . ASN A 1 107 ? 0.662 4.256 -0.153 1.00 89.00 107 ASN A N 1
ATOM 827 C CA . ASN A 1 107 ? -0.628 3.678 0.242 1.00 89.00 107 ASN A CA 1
ATOM 828 C C . ASN A 1 107 ? -1.061 2.509 -0.658 1.00 89.00 107 ASN A C 1
ATOM 830 O O . ASN A 1 107 ? -2.160 1.986 -0.491 1.00 89.00 107 ASN A O 1
ATOM 834 N N . ILE A 1 108 ? -0.235 2.112 -1.626 1.00 90.88 108 ILE A N 1
ATOM 835 C CA . ILE A 1 108 ? -0.509 1.006 -2.549 1.00 90.88 108 ILE A CA 1
ATOM 836 C C . ILE A 1 108 ? 0.353 -0.176 -2.128 1.00 90.88 108 ILE A C 1
ATOM 838 O O . ILE A 1 108 ? 1.575 -0.061 -2.163 1.00 90.88 108 ILE A O 1
ATOM 842 N N . LEU A 1 109 ? -0.270 -1.293 -1.754 1.00 91.12 109 LEU A N 1
ATOM 843 C CA . LEU A 1 109 ? 0.409 -2.513 -1.313 1.00 91.12 109 LEU A CA 1
ATOM 844 C C . LEU A 1 109 ? 0.136 -3.693 -2.246 1.00 91.12 109 LEU A C 1
ATOM 846 O O . LEU A 1 109 ? -0.932 -3.750 -2.856 1.00 91.12 109 LEU A O 1
ATOM 850 N N . PHE A 1 110 ? 1.068 -4.649 -2.301 1.00 90.38 110 PHE A N 1
ATOM 851 C CA . PHE A 1 110 ? 0.969 -5.836 -3.159 1.00 90.38 110 PHE A CA 1
ATOM 852 C C . PHE A 1 110 ? 1.017 -7.164 -2.394 1.00 90.38 110 PHE A C 1
ATOM 854 O O . PHE A 1 110 ? 1.793 -7.343 -1.449 1.00 90.38 110 PHE A O 1
ATOM 861 N N . ASP A 1 111 ? 0.206 -8.114 -2.857 1.00 90.25 111 ASP A N 1
ATOM 862 C CA . ASP A 1 111 ? 0.239 -9.514 -2.424 1.00 90.25 111 ASP A CA 1
ATOM 863 C C . ASP A 1 111 ? 1.557 -10.204 -2.816 1.00 90.25 111 ASP A C 1
ATOM 865 O O . ASP A 1 111 ? 2.357 -9.650 -3.567 1.00 90.25 111 ASP A O 1
ATOM 869 N N . SER A 1 112 ? 1.793 -11.428 -2.328 1.00 89.44 112 SER A N 1
ATOM 870 C CA . SER A 1 112 ? 3.028 -12.195 -2.591 1.00 89.44 112 SER A CA 1
ATOM 871 C C . SER A 1 112 ? 3.305 -12.443 -4.073 1.00 89.44 112 SER A C 1
ATOM 873 O O . SER A 1 112 ? 4.464 -12.492 -4.480 1.00 89.44 112 SER A O 1
ATOM 875 N N . ASN A 1 113 ? 2.250 -12.582 -4.874 1.00 89.31 113 ASN A N 1
ATOM 876 C CA . ASN A 1 113 ? 2.341 -12.948 -6.284 1.00 89.31 113 ASN A CA 1
ATOM 877 C C . ASN A 1 113 ? 2.342 -11.730 -7.214 1.00 89.31 113 ASN A C 1
ATOM 879 O O . ASN A 1 113 ? 2.452 -11.888 -8.429 1.00 89.31 113 ASN A O 1
ATOM 883 N N . TRP A 1 114 ? 2.230 -10.517 -6.662 1.00 85.25 114 TRP A N 1
ATOM 884 C CA . TRP A 1 114 ? 2.059 -9.271 -7.410 1.00 85.25 114 TRP A CA 1
ATOM 885 C C . TRP A 1 114 ? 0.853 -9.275 -8.357 1.00 85.25 114 TRP A C 1
ATOM 887 O O . TRP A 1 114 ? 0.833 -8.596 -9.388 1.00 85.25 114 TRP A O 1
ATOM 897 N N . THR A 1 115 ? -0.148 -10.072 -8.012 1.00 86.19 115 THR A N 1
ATOM 898 C CA . THR A 1 115 ? -1.385 -10.240 -8.767 1.00 86.19 115 THR A CA 1
ATOM 899 C C . THR A 1 115 ? -2.499 -9.354 -8.247 1.00 86.19 115 THR A C 1
ATOM 901 O O . THR A 1 115 ? -3.440 -9.089 -8.990 1.00 86.19 115 THR A O 1
ATOM 904 N N . GLN A 1 116 ? -2.384 -8.855 -7.01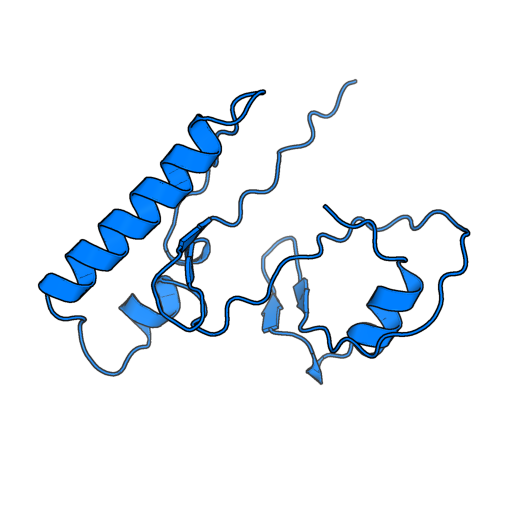7 1.00 86.25 116 GLN A N 1
ATOM 905 C CA . GLN A 1 116 ? -3.371 -7.982 -6.404 1.00 86.25 116 GLN A CA 1
ATOM 906 C C . GLN A 1 116 ? -2.699 -6.762 -5.776 1.00 86.25 116 GLN A C 1
ATOM 908 O O . GLN A 1 116 ? -1.811 -6.886 -4.934 1.00 86.25 116 GLN A O 1
ATOM 913 N N . ALA A 1 117 ? -3.176 -5.578 -6.164 1.00 88.19 117 ALA A N 1
ATOM 914 C CA . ALA A 1 117 ? -2.895 -4.337 -5.457 1.00 88.19 117 ALA A CA 1
ATOM 915 C C . ALA A 1 117 ? -4.035 -4.027 -4.480 1.00 88.19 117 ALA A C 1
ATOM 917 O O . ALA A 1 117 ? -5.202 -4.320 -4.751 1.00 88.19 117 ALA A O 1
ATOM 918 N N . ARG A 1 118 ? -3.713 -3.387 -3.359 1.00 85.94 118 ARG A N 1
ATOM 919 C CA . ARG A 1 118 ? -4.696 -2.847 -2.417 1.00 85.94 118 ARG A CA 1
ATOM 920 C C . ARG A 1 118 ? -4.309 -1.430 -2.030 1.00 85.94 118 ARG A C 1
ATOM 922 O O . ARG A 1 118 ? -3.147 -1.160 -1.739 1.00 85.94 118 ARG A O 1
ATOM 929 N N . CYS A 1 119 ? -5.293 -0.539 -2.013 1.00 81.94 119 CYS A N 1
ATOM 930 C CA . CYS A 1 119 ? -5.116 0.811 -1.503 1.00 81.94 119 CYS A CA 1
ATOM 931 C C . CYS A 1 119 ? -5.489 0.841 -0.016 1.00 81.94 119 CYS A C 1
ATOM 933 O O . CYS A 1 119 ? -6.549 0.332 0.361 1.00 81.94 119 CYS A O 1
ATOM 935 N N . HIS A 1 120 ? -4.640 1.424 0.829 1.00 72.88 120 HIS A N 1
ATOM 936 C CA . HIS A 1 120 ? -4.965 1.639 2.235 1.00 72.88 120 HIS A CA 1
ATOM 937 C C . HIS A 1 120 ? -5.950 2.814 2.357 1.00 72.88 120 HIS A C 1
ATOM 939 O O . HIS A 1 120 ? -5.560 3.961 2.551 1.00 72.88 120 HIS A O 1
ATOM 945 N N . ALA A 1 121 ? -7.243 2.526 2.192 1.00 59.78 121 ALA A N 1
ATOM 946 C CA . ALA A 1 121 ? -8.312 3.504 2.350 1.00 59.78 121 ALA A CA 1
ATOM 947 C C . ALA A 1 121 ? -8.904 3.403 3.758 1.00 59.78 121 ALA A C 1
ATOM 949 O O . ALA A 1 121 ? -9.587 2.430 4.087 1.00 59.78 121 ALA A O 1
ATOM 950 N N . VAL A 1 122 ? -8.704 4.429 4.582 1.00 51.34 122 VAL A N 1
ATOM 951 C CA . VAL A 1 122 ? -9.489 4.584 5.809 1.00 51.34 122 VAL A CA 1
ATOM 952 C C . VAL A 1 122 ? -10.848 5.143 5.405 1.00 51.34 122 VAL A C 1
ATOM 954 O O . VAL A 1 122 ? -10.942 6.229 4.831 1.00 51.34 122 VAL A O 1
ATOM 957 N N . ARG A 1 123 ? -11.929 4.410 5.689 1.00 47.31 123 ARG A N 1
ATOM 958 C CA . ARG A 1 123 ? -13.283 4.950 5.536 1.00 47.31 123 ARG A CA 1
ATOM 959 C C . ARG A 1 123 ? -13.405 6.114 6.515 1.00 47.31 123 ARG A C 1
ATOM 961 O O . ARG A 1 123 ? -13.460 5.888 7.721 1.00 47.31 123 ARG A O 1
ATOM 968 N N . GLY A 1 124 ? -13.387 7.344 6.002 1.00 39.25 124 GLY A N 1
ATOM 969 C CA . GLY A 1 124 ? -13.569 8.542 6.813 1.00 39.25 124 GLY A CA 1
ATOM 970 C C . GLY A 1 124 ? -14.872 8.414 7.591 1.00 39.25 124 GLY A C 1
ATOM 971 O O . GLY A 1 124 ? -15.952 8.461 7.005 1.00 39.25 124 GLY A O 1
ATOM 972 N N . GLY A 1 125 ? -14.770 8.178 8.897 1.00 37.31 125 GLY A N 1
ATOM 973 C CA . GLY A 1 125 ? -15.914 8.264 9.785 1.00 37.31 125 GLY A CA 1
ATOM 974 C C . GLY A 1 125 ? -16.372 9.711 9.772 1.00 37.31 125 GLY A C 1
ATOM 975 O O . GLY A 1 125 ? -15.658 10.577 10.271 1.00 37.31 125 GLY A O 1
ATOM 976 N N . GLY A 1 126 ? -17.526 9.978 9.163 1.00 29.31 126 GLY A N 1
ATOM 977 C CA . GLY A 1 126 ? -18.223 11.228 9.408 1.00 29.31 126 GLY A CA 1
ATOM 978 C C . GLY A 1 126 ? -18.433 11.346 10.912 1.00 29.31 126 GLY A C 1
ATOM 979 O O . GLY A 1 126 ? -19.046 10.471 11.523 1.00 29.31 126 GLY A O 1
ATOM 980 N N . LEU A 1 127 ? -17.876 12.397 11.506 1.00 31.48 127 LEU A N 1
ATOM 981 C CA . LEU A 1 127 ? -18.371 12.921 12.766 1.00 31.48 127 LEU A CA 1
ATOM 982 C C . LEU A 1 127 ? -19.806 13.372 12.472 1.00 31.48 127 LEU A C 1
ATOM 984 O O . LEU A 1 127 ? -20.013 14.419 11.864 1.00 31.48 127 LEU A O 1
ATOM 988 N N . ALA A 1 128 ? -20.783 12.524 12.785 1.00 28.94 128 ALA A N 1
ATOM 989 C CA . ALA A 1 128 ? -22.148 12.988 12.961 1.00 28.94 128 ALA A CA 1
ATOM 990 C C . ALA A 1 128 ? -22.152 13.775 14.277 1.00 28.94 128 ALA A C 1
ATOM 992 O O . ALA A 1 128 ? -21.749 13.231 15.309 1.00 28.94 128 ALA A O 1
ATOM 993 N N . GLY A 1 129 ? -22.467 15.068 14.175 1.00 28.23 129 GLY A N 1
ATOM 994 C CA . GLY A 1 129 ? -22.732 15.938 15.320 1.00 28.23 129 GLY A CA 1
ATOM 995 C C . GLY A 1 129 ? -24.054 15.620 15.997 1.00 28.23 129 GLY A C 1
ATOM 996 O O . GLY A 1 129 ? -24.816 14.784 15.458 1.00 28.23 129 GLY A O 1
#

Secondary structure (DSSP, 8-state):
-----HHHHHHHTTTT-GGGEEEE-SS-EEE---------------SS--------TT-BHHHHHHTSSSPPPHHHHHHHHHHHHHHHHHHHTSSS----S---GGGEEE-TTS--EEE----------

pLDDT: mean 73.35, std 19.09, range [28.23, 95.5]

Radius of gyration: 16.97 Å; chains: 1; bounding box: 41×37×46 Å

Sequence (129 aa):
MGVSDYEELEVAIKNFSPSRLIGKGSHESVYKGSSKTASLSRHGYAKNKVLVMEHMPNGTLHVLLHVGPTPTPWPRDTQLALQISRAVQFLHQANPLVIHRDIKSANILFDSNWTQARCHAVRGGGLAG

InterPro domains:
  IPR000719 Protein kinase domain [PF00069] (47-112)
  IPR000719 Protein kinase domain [PS50011] (1-129)
  IPR008271 Serine/threonine-protein kinase, active site [PS00108] (98-110)
  IPR011009 Protein kinase-like domain superfamily [SSF56112] (5-115)

Organism: NCBI:txid165716

Foldseek 3Di:
DDDDDPVQQCVQQVNVDPVQFPDDDPPDTDGGGDDDDDDDDDDDDDPDDDDDDDDQPQAFQCCVCPVDPDDDDPVLVVQLVVQVVVQQVVQCPDVVRHDQVDDDRNQWGHHPVNNHIHGNRDRPPPPPD